Protein AF-A0A258W0K8-F1 (afdb_monomer_lite)

Sequence (133 aa):
MNSGAARTEKLIQDDPDLKSFVYQQIAEFQPYVTPTTVAAVIAKDPQKLAMELELKGQGRSTSQLALLHRVAIRLRDGDSSIQQEAHHENIYEAIRLAKEKLLNRLDEIQNEVISKKDRIDEINQALQNQFKH

Radius of gyration: 20.44 Å; chains: 1; bounding box: 46×38×62 Å

Foldseek 3Di:
DQFLQNVLVCCCVVPPVNVVLLVVLVVVCVVQDDPQKDKDKGWDGQLVCQVVCVVVVNHDDPVRSSLKTKIKIKIDHPPDIDIFIAIDSDSSVRSVVRSVVRVVVSVVVVVVVVVVVVVVVVVVVVVVVVVVD

pLDDT: mean 89.91, std 9.97, range [45.22, 98.44]

Structure (mmCIF, N/CA/C/O backbone):
data_AF-A0A258W0K8-F1
#
_entry.id   AF-A0A258W0K8-F1
#
loop_
_atom_site.group_PDB
_atom_site.id
_atom_site.type_symbol
_atom_site.label_atom_id
_atom_site.label_alt_id
_atom_site.label_comp_id
_atom_site.label_asym_id
_atom_site.label_entity_id
_atom_site.label_seq_id
_atom_site.pdbx_PDB_ins_code
_atom_site.Cartn_x
_atom_site.Cartn_y
_atom_site.Cartn_z
_atom_site.occupancy
_atom_site.B_iso_or_equiv
_atom_site.auth_seq_id
_atom_site.auth_comp_id
_atom_site.auth_asym_id
_atom_site.auth_atom_id
_atom_site.pdbx_PDB_model_num
ATOM 1 N N . MET A 1 1 ? 1.946 -10.708 -22.832 1.00 45.78 1 MET A N 1
ATOM 2 C CA . MET A 1 1 ? 2.560 -9.502 -22.233 1.00 45.78 1 MET A CA 1
ATOM 3 C C . MET A 1 1 ? 2.453 -9.647 -20.723 1.00 45.78 1 MET A C 1
ATOM 5 O O . MET A 1 1 ? 1.335 -9.777 -20.244 1.00 45.78 1 MET A O 1
ATOM 9 N N . ASN A 1 2 ? 3.566 -9.709 -19.986 1.00 57.59 2 ASN A N 1
ATOM 10 C CA . ASN A 1 2 ? 3.506 -9.691 -18.519 1.00 57.59 2 ASN A CA 1
ATOM 11 C C . ASN A 1 2 ? 3.091 -8.285 -18.081 1.00 57.59 2 ASN A C 1
ATOM 13 O O . ASN A 1 2 ? 3.776 -7.317 -18.409 1.00 57.59 2 ASN A O 1
ATOM 17 N N . SER A 1 3 ? 1.954 -8.169 -17.397 1.00 82.19 3 SER A N 1
ATOM 18 C CA . SER A 1 3 ? 1.482 -6.890 -16.864 1.00 82.19 3 SER A CA 1
ATOM 19 C C . SER A 1 3 ? 2.457 -6.363 -15.804 1.00 82.19 3 SER A C 1
ATOM 21 O O . SER A 1 3 ? 3.143 -7.139 -15.130 1.00 82.19 3 SER A O 1
ATOM 23 N N . GLY A 1 4 ? 2.517 -5.039 -15.616 1.00 85.19 4 GLY A N 1
ATOM 24 C CA . GLY A 1 4 ? 3.347 -4.446 -14.555 1.00 85.19 4 GLY A CA 1
ATOM 25 C C . GLY A 1 4 ? 2.957 -4.936 -13.151 1.00 85.19 4 GLY A C 1
ATOM 26 O O . GLY A 1 4 ? 3.806 -5.005 -12.258 1.00 85.19 4 GLY A O 1
ATOM 27 N N . ALA A 1 5 ? 1.699 -5.368 -12.987 1.00 90.19 5 ALA A N 1
ATOM 28 C CA . ALA A 1 5 ? 1.212 -6.052 -11.793 1.00 90.19 5 ALA A CA 1
ATOM 29 C C . ALA A 1 5 ? 1.937 -7.387 -11.565 1.00 90.19 5 ALA A C 1
ATOM 31 O O . ALA A 1 5 ? 2.534 -7.567 -10.510 1.00 90.19 5 ALA A O 1
ATOM 32 N N . ALA A 1 6 ? 1.974 -8.273 -12.568 1.00 91.81 6 ALA A N 1
ATOM 33 C CA . ALA A 1 6 ? 2.605 -9.589 -12.450 1.00 91.81 6 ALA A CA 1
ATOM 34 C C . ALA A 1 6 ? 4.111 -9.494 -12.147 1.00 91.81 6 ALA A C 1
ATOM 36 O O . ALA A 1 6 ? 4.636 -10.266 -11.350 1.00 91.81 6 ALA A O 1
ATOM 37 N N . ARG A 1 7 ? 4.814 -8.511 -12.733 1.00 92.69 7 ARG A N 1
ATOM 38 C CA . ARG A 1 7 ? 6.228 -8.244 -12.404 1.00 92.69 7 ARG A CA 1
ATOM 39 C C . ARG A 1 7 ? 6.405 -7.873 -10.929 1.00 92.69 7 ARG A C 1
ATOM 41 O O . ARG A 1 7 ? 7.310 -8.376 -10.275 1.00 92.69 7 ARG A O 1
ATOM 48 N N . THR A 1 8 ? 5.565 -6.969 -10.431 1.00 93.88 8 THR A N 1
ATOM 49 C CA . THR A 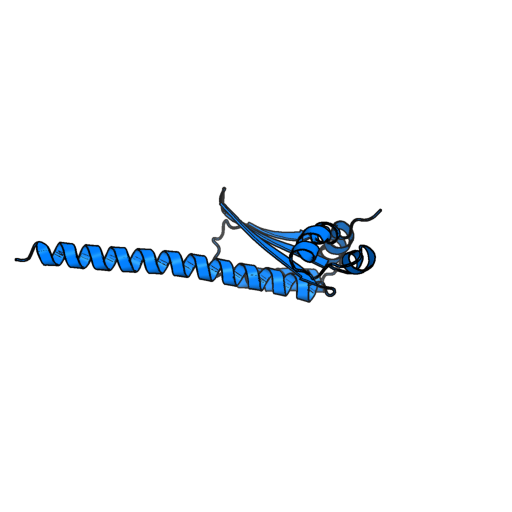1 8 ? 5.628 -6.474 -9.047 1.00 93.88 8 THR A CA 1
ATOM 50 C C . THR A 1 8 ? 5.251 -7.570 -8.052 1.00 93.88 8 THR A C 1
ATOM 52 O O . THR A 1 8 ? 5.924 -7.734 -7.043 1.00 93.88 8 THR A O 1
ATOM 55 N N . GLU A 1 9 ? 4.215 -8.352 -8.354 1.00 94.12 9 GLU A N 1
ATOM 56 C CA . GLU A 1 9 ? 3.796 -9.498 -7.545 1.00 94.12 9 GLU A CA 1
ATOM 57 C C . GLU A 1 9 ? 4.905 -10.540 -7.431 1.00 94.12 9 GLU A C 1
ATOM 59 O O . GLU A 1 9 ? 5.233 -10.963 -6.325 1.00 94.12 9 GLU A O 1
ATOM 64 N N . LYS A 1 10 ? 5.528 -10.892 -8.562 1.00 93.75 10 LYS A N 1
ATOM 65 C CA . LYS A 1 10 ? 6.633 -11.846 -8.588 1.00 93.75 10 LYS A CA 1
ATOM 66 C C . LYS A 1 10 ? 7.791 -11.403 -7.693 1.00 93.75 10 LYS A C 1
ATOM 68 O O . LYS A 1 10 ? 8.303 -12.212 -6.936 1.00 93.75 10 LYS A O 1
ATOM 73 N N . LEU A 1 11 ? 8.168 -10.121 -7.732 1.00 93.00 11 LEU A N 1
ATOM 74 C CA . LEU A 1 11 ? 9.205 -9.591 -6.840 1.00 93.00 11 LEU A CA 1
ATOM 75 C C . LEU A 1 11 ? 8.830 -9.781 -5.366 1.00 93.00 11 LEU A C 1
ATOM 77 O O . LEU A 1 11 ? 9.644 -10.274 -4.601 1.00 93.00 11 LEU A O 1
ATOM 81 N N . ILE A 1 12 ? 7.597 -9.449 -4.972 1.00 92.69 12 ILE A N 1
ATOM 82 C CA . ILE A 1 12 ? 7.137 -9.596 -3.578 1.00 92.69 12 ILE A CA 1
ATOM 83 C C . ILE A 1 12 ? 7.149 -11.064 -3.122 1.00 92.69 12 ILE A C 1
ATOM 85 O O . ILE A 1 12 ? 7.391 -11.342 -1.949 1.00 92.69 12 ILE A O 1
ATOM 89 N N . GLN A 1 13 ? 6.851 -12.001 -4.025 1.00 92.06 13 GLN A N 1
ATOM 90 C CA . GLN A 1 13 ? 6.787 -13.429 -3.707 1.00 92.06 13 GLN A CA 1
ATOM 91 C C . GLN A 1 13 ? 8.166 -14.095 -3.667 1.00 92.06 13 GLN A C 1
ATOM 93 O O . GLN A 1 13 ? 8.413 -14.903 -2.768 1.00 92.06 13 GLN A O 1
ATOM 98 N N . ASP A 1 14 ? 9.033 -13.755 -4.621 1.00 94.94 14 ASP A N 1
ATOM 99 C CA . ASP A 1 14 ? 10.289 -14.464 -4.870 1.00 94.94 14 ASP A CA 1
ATOM 100 C C . ASP A 1 14 ? 11.481 -13.869 -4.103 1.00 94.94 14 ASP A C 1
ATOM 102 O O . ASP A 1 14 ? 12.450 -14.587 -3.866 1.00 94.94 14 ASP A O 1
ATOM 106 N N . ASP A 1 15 ? 11.434 -12.587 -3.718 1.00 96.06 15 ASP A N 1
ATOM 107 C CA . ASP A 1 15 ? 12.502 -11.904 -2.976 1.00 96.06 15 ASP A CA 1
ATOM 108 C C . ASP A 1 15 ? 12.264 -12.002 -1.448 1.00 96.06 15 ASP A C 1
ATOM 110 O O . ASP A 1 15 ? 11.329 -11.379 -0.924 1.00 96.06 15 ASP A O 1
ATOM 114 N N . PRO A 1 16 ? 13.088 -12.766 -0.697 1.00 96.00 16 PRO A N 1
ATOM 115 C CA . PRO A 1 16 ? 12.932 -12.924 0.750 1.00 96.00 16 PRO A CA 1
ATOM 116 C C . PRO A 1 16 ? 13.115 -11.626 1.543 1.00 96.00 16 PRO A C 1
ATOM 118 O O . PRO A 1 16 ? 12.454 -11.450 2.574 1.00 96.00 16 PRO A O 1
ATOM 121 N N . ASP A 1 17 ? 13.977 -10.720 1.078 1.00 96.56 17 ASP A N 1
ATOM 122 C CA . ASP A 1 17 ? 14.252 -9.451 1.755 1.00 96.56 17 ASP A CA 1
ATOM 123 C C . ASP A 1 17 ? 13.051 -8.524 1.599 1.00 96.56 17 ASP A C 1
ATOM 125 O O . ASP A 1 17 ? 12.549 -7.965 2.579 1.00 96.56 17 ASP A O 1
ATOM 129 N N . LEU A 1 18 ? 12.501 -8.453 0.386 1.00 95.88 18 LEU A N 1
ATOM 130 C CA . LEU A 1 18 ? 11.287 -7.691 0.120 1.00 95.88 18 LEU A CA 1
ATOM 131 C C . LEU A 1 18 ? 10.081 -8.259 0.876 1.00 95.88 18 LEU A C 1
ATOM 133 O O . LEU A 1 18 ? 9.274 -7.506 1.424 1.00 95.88 18 LEU A O 1
ATOM 137 N N . LYS A 1 19 ? 9.957 -9.586 0.948 1.00 94.38 19 LYS A N 1
ATOM 138 C CA . LYS A 1 19 ? 8.894 -10.246 1.711 1.00 94.38 19 LYS A CA 1
ATOM 139 C C . LYS A 1 19 ? 9.005 -9.939 3.207 1.00 94.38 19 LYS A C 1
ATOM 141 O O . LYS A 1 19 ? 8.003 -9.616 3.845 1.00 94.38 19 LYS A O 1
ATOM 146 N N . SER A 1 20 ? 10.217 -9.985 3.760 1.00 96.56 20 SER A N 1
ATOM 147 C CA . SER A 1 20 ? 10.488 -9.612 5.155 1.00 96.56 20 SER A CA 1
ATOM 148 C C . SER A 1 20 ? 10.173 -8.140 5.411 1.00 96.56 20 SER A C 1
ATOM 150 O O . SER A 1 20 ? 9.515 -7.810 6.398 1.00 96.56 20 SER A O 1
ATOM 152 N N . PHE A 1 21 ? 10.558 -7.263 4.483 1.00 97.50 21 PHE A N 1
ATOM 153 C CA . PHE A 1 21 ? 10.220 -5.847 4.526 1.00 97.50 21 PHE A CA 1
ATOM 154 C C . PHE A 1 21 ? 8.703 -5.626 4.539 1.00 97.50 21 PHE A C 1
ATOM 156 O O . PHE A 1 21 ? 8.206 -4.877 5.375 1.00 97.50 21 PHE A O 1
ATOM 163 N N . VAL A 1 22 ? 7.940 -6.322 3.689 1.00 96.44 22 VAL A N 1
ATOM 164 C CA . VAL A 1 22 ? 6.469 -6.262 3.699 1.00 96.44 22 VAL A CA 1
ATOM 165 C C . VAL A 1 22 ? 5.901 -6.618 5.076 1.00 96.44 22 VAL A C 1
ATOM 167 O O . VAL A 1 22 ? 5.046 -5.888 5.576 1.00 96.44 22 VAL A O 1
ATOM 170 N N . TYR A 1 23 ? 6.384 -7.685 5.719 1.00 95.12 23 TYR A N 1
ATOM 171 C CA . TYR A 1 23 ? 5.930 -8.043 7.068 1.00 95.12 23 TYR A CA 1
ATOM 172 C C . TYR A 1 23 ? 6.246 -6.955 8.100 1.00 95.12 23 TYR A C 1
ATOM 174 O O . TYR A 1 23 ? 5.384 -6.635 8.918 1.00 95.12 23 TYR A O 1
ATOM 182 N N . GLN A 1 24 ? 7.435 -6.350 8.036 1.00 96.50 24 GLN A N 1
ATOM 183 C CA . GLN A 1 24 ? 7.800 -5.229 8.908 1.00 96.50 24 GLN A CA 1
ATOM 184 C C . GLN A 1 24 ? 6.871 -4.028 8.699 1.00 96.50 24 GLN A C 1
ATOM 186 O O . GLN A 1 24 ? 6.367 -3.475 9.670 1.00 96.50 24 GLN A O 1
ATOM 191 N N . GLN A 1 25 ? 6.581 -3.667 7.445 1.00 96.69 25 GLN A N 1
ATOM 192 C CA . GLN A 1 25 ? 5.677 -2.556 7.135 1.00 96.69 25 GLN A CA 1
ATOM 193 C C . GLN A 1 25 ? 4.239 -2.830 7.605 1.00 96.69 25 GLN A C 1
ATOM 195 O O . GLN A 1 25 ? 3.564 -1.916 8.069 1.00 96.69 25 GLN A O 1
ATOM 200 N N . ILE A 1 26 ? 3.761 -4.077 7.520 1.00 94.94 26 ILE A N 1
ATOM 201 C CA . ILE A 1 26 ? 2.423 -4.457 8.006 1.00 94.94 26 ILE A CA 1
ATOM 202 C C . ILE A 1 26 ? 2.340 -4.405 9.538 1.00 94.94 26 ILE A C 1
ATOM 204 O O . ILE A 1 26 ? 1.287 -4.070 10.081 1.00 94.94 26 ILE A O 1
ATOM 208 N N . ALA A 1 27 ? 3.427 -4.716 10.248 1.00 94.94 27 ALA A N 1
ATOM 209 C CA . ALA A 1 27 ? 3.453 -4.679 11.710 1.00 94.94 27 ALA A CA 1
ATOM 210 C C . ALA A 1 27 ? 3.201 -3.270 12.281 1.00 94.94 27 ALA A C 1
ATOM 212 O O . ALA A 1 27 ? 2.734 -3.136 13.408 1.00 94.94 27 ALA A O 1
ATOM 213 N N . GLU A 1 28 ? 3.428 -2.211 11.506 1.00 96.06 28 GLU A N 1
ATOM 214 C CA . GLU A 1 28 ? 3.122 -0.842 11.935 1.00 96.06 28 GLU A CA 1
ATOM 215 C C . GLU A 1 28 ? 1.610 -0.565 12.036 1.00 96.06 28 GLU A C 1
ATOM 217 O O . GLU A 1 28 ? 1.207 0.371 12.719 1.00 96.06 28 GLU A O 1
ATOM 222 N N . PHE A 1 29 ? 0.749 -1.397 11.433 1.00 96.12 29 PHE A N 1
ATOM 223 C CA . PHE A 1 29 ? -0.706 -1.264 11.572 1.00 96.12 29 PHE A CA 1
ATOM 224 C C . PHE A 1 29 ? -1.256 -1.830 12.884 1.00 96.12 29 PHE A C 1
ATOM 226 O O . PHE A 1 29 ? -2.435 -1.624 13.158 1.00 96.12 29 PHE A O 1
ATOM 233 N N . GLN A 1 30 ? -0.446 -2.525 13.695 1.00 93.25 30 GLN A N 1
ATOM 234 C CA . GLN A 1 30 ? -0.901 -3.193 14.926 1.00 93.25 30 GLN A CA 1
ATOM 235 C C . GLN A 1 30 ? -1.763 -2.316 15.859 1.00 93.25 30 GLN A C 1
ATOM 237 O O . GLN A 1 30 ? -2.755 -2.833 16.366 1.00 93.25 30 GLN A O 1
ATOM 242 N N . PRO A 1 31 ? -1.496 -1.006 16.046 1.00 93.00 31 PRO A N 1
ATOM 243 C CA . PRO A 1 31 ? -2.349 -0.147 16.876 1.00 93.00 31 PRO A CA 1
ATOM 244 C C . PRO A 1 31 ? -3.781 0.062 16.352 1.00 93.00 31 PRO A C 1
ATOM 246 O O . PRO A 1 31 ? -4.649 0.475 17.116 1.00 93.00 31 PRO A O 1
ATOM 249 N N . TYR A 1 32 ? -4.036 -0.210 15.069 1.00 92.50 32 TYR A N 1
ATOM 250 C CA . TYR A 1 32 ? -5.295 0.096 14.377 1.00 92.50 32 TYR A CA 1
ATOM 251 C C . TYR A 1 32 ? -6.085 -1.148 13.968 1.00 92.50 32 TYR A C 1
ATOM 253 O O . TYR A 1 32 ? -7.155 -1.027 13.371 1.00 92.50 32 TYR A O 1
ATOM 261 N N . VAL A 1 33 ? -5.549 -2.343 14.220 1.00 92.62 33 VAL A N 1
ATOM 262 C CA . VAL A 1 33 ? -6.116 -3.599 13.728 1.00 92.62 33 VAL A CA 1
ATOM 263 C C . VAL A 1 33 ? -6.487 -4.530 14.869 1.00 92.62 33 VAL A C 1
ATOM 265 O O . VAL A 1 33 ? -5.935 -4.486 15.965 1.00 92.62 33 VAL A O 1
ATOM 268 N N . THR A 1 34 ? -7.441 -5.405 14.590 1.00 91.00 34 THR A N 1
ATOM 269 C CA . THR A 1 34 ? -7.855 -6.486 15.482 1.00 91.00 34 THR A CA 1
ATOM 270 C C . THR A 1 34 ? -7.124 -7.780 15.106 1.00 91.00 34 THR A C 1
ATOM 272 O O . THR A 1 34 ? -6.633 -7.908 13.980 1.00 91.00 34 THR A O 1
ATOM 275 N N . PRO A 1 35 ? -7.102 -8.802 15.982 1.00 91.12 35 PRO A N 1
ATOM 276 C CA . PRO A 1 35 ? -6.567 -10.121 15.629 1.00 91.12 35 PRO A CA 1
ATOM 277 C C . PRO A 1 35 ? -7.265 -10.791 14.432 1.00 91.12 35 PRO A C 1
ATOM 279 O O . PRO A 1 35 ? -6.703 -11.703 13.831 1.00 91.12 35 PRO A O 1
ATOM 282 N N . THR A 1 36 ? -8.485 -10.364 14.086 1.00 93.56 36 THR A N 1
ATOM 283 C CA . THR A 1 36 ? -9.247 -10.858 12.928 1.00 93.56 36 THR A CA 1
ATOM 284 C C . THR A 1 36 ? -8.952 -10.091 11.642 1.00 93.56 36 THR A C 1
ATOM 286 O O . THR A 1 36 ? -9.378 -10.515 10.566 1.00 93.56 36 THR A O 1
ATOM 289 N N . THR A 1 37 ? -8.205 -8.987 11.720 1.00 95.81 37 THR A N 1
ATOM 290 C CA . THR A 1 37 ? -7.883 -8.177 10.550 1.00 95.81 37 THR A CA 1
ATOM 291 C C . THR A 1 37 ? -6.897 -8.899 9.635 1.00 95.81 37 THR A C 1
ATOM 293 O O . THR A 1 37 ? -5.789 -9.264 10.026 1.00 95.81 37 THR A O 1
ATOM 296 N N . VAL A 1 38 ? -7.272 -9.039 8.365 1.00 95.44 38 VAL A N 1
ATOM 297 C CA . VAL A 1 38 ? -6.414 -9.567 7.304 1.00 95.44 38 VAL A CA 1
ATOM 298 C C . VAL A 1 38 ? -5.765 -8.410 6.553 1.00 95.44 38 VAL A C 1
ATOM 300 O O . VAL A 1 38 ? -6.450 -7.600 5.922 1.00 95.44 38 VAL A O 1
ATOM 303 N N . ALA A 1 39 ? -4.433 -8.364 6.581 1.00 95.38 39 ALA A N 1
ATOM 304 C CA . ALA A 1 39 ? -3.632 -7.445 5.782 1.00 95.38 39 ALA A CA 1
ATOM 305 C C . ALA A 1 39 ? -3.188 -8.106 4.468 1.00 95.38 39 ALA A C 1
ATOM 307 O O . ALA A 1 39 ? -2.678 -9.225 4.464 1.00 95.38 39 ALA A O 1
ATOM 308 N N . ALA A 1 40 ? -3.354 -7.402 3.349 1.00 95.12 40 ALA A N 1
ATOM 309 C CA . ALA A 1 40 ? -2.934 -7.859 2.029 1.00 95.12 40 ALA A CA 1
ATOM 310 C C . ALA A 1 40 ? -2.152 -6.769 1.290 1.00 95.12 40 ALA A C 1
ATOM 312 O O . ALA A 1 40 ? -2.588 -5.618 1.226 1.00 95.12 40 ALA A O 1
ATOM 313 N N . VAL A 1 41 ? -1.033 -7.158 0.674 1.00 96.31 41 VAL A N 1
ATOM 314 C CA . VAL A 1 41 ? -0.284 -6.325 -0.276 1.00 96.31 41 VAL A CA 1
ATOM 315 C C . VAL A 1 41 ? -0.611 -6.790 -1.684 1.00 96.31 41 VAL A C 1
ATOM 317 O O . VAL A 1 41 ? -0.462 -7.962 -2.015 1.00 96.31 41 VAL A O 1
ATOM 320 N N . ILE A 1 42 ?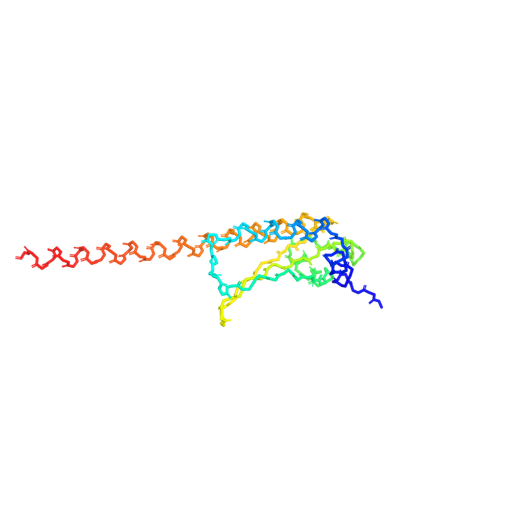 -1.095 -5.868 -2.508 1.00 96.38 42 ILE A N 1
ATOM 321 C CA . ILE A 1 42 ? -1.649 -6.156 -3.826 1.00 96.38 42 ILE A CA 1
ATOM 322 C C . ILE A 1 42 ? -0.849 -5.374 -4.860 1.00 96.38 42 ILE A C 1
ATOM 324 O O . ILE A 1 42 ? -0.865 -4.140 -4.873 1.00 96.38 42 ILE A O 1
ATOM 328 N N . ALA A 1 43 ? -0.190 -6.091 -5.765 1.00 96.06 43 ALA A N 1
ATOM 329 C CA . ALA A 1 43 ? 0.397 -5.493 -6.951 1.00 96.06 43 ALA A CA 1
ATOM 330 C C . ALA A 1 43 ? -0.707 -5.053 -7.924 1.00 96.06 43 ALA A C 1
ATOM 332 O O . ALA A 1 43 ? -1.633 -5.805 -8.233 1.00 96.06 43 ALA A O 1
ATOM 333 N N . LYS A 1 44 ? -0.611 -3.826 -8.431 1.00 94.88 44 LYS A N 1
ATOM 334 C CA . LYS A 1 44 ? -1.539 -3.271 -9.419 1.00 94.88 44 LYS A CA 1
ATOM 335 C C . LYS A 1 44 ? -0.802 -2.886 -10.690 1.00 94.88 44 LYS A C 1
ATOM 337 O O . LYS A 1 44 ? 0.404 -2.659 -10.697 1.00 94.88 44 LYS A O 1
ATOM 342 N N . ASP A 1 45 ? -1.553 -2.793 -11.780 1.00 93.19 45 ASP A N 1
ATOM 343 C CA . ASP A 1 45 ? -0.995 -2.372 -13.058 1.00 93.19 45 ASP A CA 1
ATOM 344 C C . ASP A 1 45 ? -0.753 -0.848 -13.050 1.00 93.19 45 ASP A C 1
ATOM 346 O O . ASP A 1 45 ? -1.717 -0.084 -12.871 1.00 93.19 45 ASP A O 1
ATOM 350 N N . PRO A 1 46 ? 0.499 -0.380 -13.216 1.00 91.94 46 PRO A N 1
ATOM 351 C CA . PRO A 1 46 ? 0.804 1.043 -13.276 1.00 91.94 46 PRO A CA 1
ATOM 352 C C . PRO A 1 46 ? 0.268 1.709 -14.548 1.00 91.94 46 PRO A C 1
ATOM 354 O O . PRO A 1 46 ? 0.015 2.907 -14.525 1.00 91.94 46 PRO A O 1
ATOM 357 N N . GLN A 1 47 ? 0.006 0.971 -15.634 1.00 89.94 47 GLN A N 1
ATOM 358 C CA . GLN A 1 47 ? -0.576 1.562 -16.849 1.00 89.94 47 GLN A CA 1
ATOM 359 C C . GLN A 1 47 ? -1.971 2.141 -16.591 1.00 89.94 47 GLN A C 1
ATOM 361 O O . GLN A 1 47 ? -2.372 3.122 -17.211 1.00 89.94 47 GLN A O 1
ATOM 366 N N . LYS A 1 48 ? -2.683 1.604 -15.594 1.00 88.88 48 LYS A N 1
ATOM 367 C CA . LYS A 1 48 ? -3.979 2.127 -15.143 1.00 88.88 48 LYS A CA 1
ATOM 368 C C . LYS A 1 48 ? -3.879 3.470 -14.396 1.00 88.88 48 LYS A C 1
ATOM 370 O O . LYS A 1 48 ? -4.912 3.972 -13.972 1.00 88.88 48 LYS A O 1
ATOM 375 N N . LEU A 1 49 ? -2.679 4.030 -14.201 1.00 86.81 49 LEU A N 1
ATOM 376 C CA . LEU A 1 49 ? -2.475 5.381 -13.656 1.00 86.81 49 LEU A CA 1
ATOM 377 C C . LEU A 1 49 ? -2.536 6.473 -14.727 1.00 86.81 49 LEU A C 1
ATOM 379 O O . LEU A 1 49 ? -2.629 7.637 -14.357 1.00 86.81 49 LEU A O 1
ATOM 383 N N . ALA A 1 50 ? -2.479 6.123 -16.020 1.00 87.62 50 ALA A N 1
ATOM 384 C CA . ALA A 1 50 ? -2.375 7.095 -17.113 1.00 87.62 50 ALA A CA 1
ATOM 385 C C . ALA A 1 50 ? -3.420 8.215 -16.992 1.00 87.62 50 ALA A C 1
ATOM 387 O O . ALA A 1 50 ? -3.059 9.379 -16.842 1.00 87.62 50 ALA A O 1
ATOM 388 N N . MET A 1 51 ? -4.697 7.836 -16.908 1.00 86.00 51 MET A N 1
ATOM 389 C CA . MET A 1 51 ? -5.810 8.779 -16.778 1.00 86.00 51 MET A CA 1
ATOM 390 C C . MET A 1 51 ? -5.728 9.623 -15.495 1.00 86.00 51 MET A C 1
ATOM 392 O O . MET A 1 51 ? -6.001 10.818 -15.522 1.00 86.00 51 MET A O 1
ATOM 396 N N . GLU A 1 52 ? -5.340 9.034 -14.359 1.00 84.81 52 GLU A N 1
ATOM 397 C CA . GLU A 1 52 ? -5.244 9.769 -13.088 1.00 84.81 52 GLU A CA 1
ATOM 398 C C . GLU A 1 52 ? -4.127 10.822 -13.121 1.00 84.81 52 GLU A C 1
ATOM 400 O O . GLU A 1 52 ? -4.303 11.939 -12.635 1.00 84.81 52 GLU A O 1
ATOM 405 N N . LEU A 1 53 ? -2.977 10.474 -13.699 1.00 87.00 53 LEU A N 1
ATOM 406 C CA . LEU A 1 53 ? -1.843 11.384 -13.817 1.00 87.00 53 LEU A CA 1
ATOM 407 C C . LEU A 1 53 ? -2.099 12.485 -14.845 1.00 87.00 53 LEU A C 1
ATOM 409 O O . LEU A 1 53 ? -1.718 13.629 -14.608 1.00 87.00 53 LEU A O 1
ATOM 413 N N . GLU A 1 54 ? -2.783 12.170 -15.945 1.00 87.69 54 GLU A N 1
ATOM 414 C CA . GLU A 1 54 ? -3.228 13.165 -16.925 1.00 87.69 54 GLU A CA 1
ATOM 415 C C . GLU A 1 54 ? -4.130 14.224 -16.280 1.00 87.69 54 GLU A C 1
ATOM 417 O O . GLU A 1 54 ? -3.862 15.417 -16.423 1.00 87.69 54 GLU A O 1
ATOM 422 N N . LEU A 1 55 ? -5.121 13.812 -15.479 1.00 88.50 55 LEU A N 1
ATOM 423 C CA . LEU A 1 55 ? -6.004 14.736 -14.750 1.00 88.50 55 LEU A CA 1
ATOM 424 C C . LEU A 1 55 ? -5.256 15.630 -13.747 1.00 88.50 55 LEU A C 1
ATOM 426 O O . LEU A 1 55 ? -5.713 16.728 -13.437 1.00 88.50 55 LEU A O 1
ATOM 430 N N . LYS A 1 56 ? -4.101 15.179 -13.245 1.00 87.12 56 LYS A N 1
ATOM 431 C CA . LYS A 1 56 ? -3.231 15.930 -12.324 1.00 87.12 56 LYS A CA 1
ATOM 432 C C . LYS A 1 56 ? -2.183 16.790 -13.042 1.00 87.12 56 LYS A C 1
ATOM 434 O O . LYS A 1 56 ? -1.327 17.369 -12.380 1.00 87.12 56 LYS A O 1
ATOM 439 N N . GLY A 1 57 ? -2.207 16.856 -14.377 1.00 85.75 57 GLY A N 1
ATOM 440 C CA . GLY A 1 57 ? -1.202 17.570 -15.175 1.00 85.75 57 GLY A CA 1
ATOM 441 C C . GLY A 1 57 ? 0.182 16.907 -15.166 1.00 85.75 57 GLY A C 1
ATOM 442 O O . GLY A 1 57 ? 1.171 17.530 -15.535 1.00 85.75 57 GLY A O 1
ATOM 443 N N . GLN A 1 58 ? 0.262 15.645 -14.741 1.00 86.88 58 GLN A N 1
ATOM 444 C CA . GLN A 1 58 ? 1.487 14.853 -14.598 1.00 86.88 58 GLN A CA 1
ATOM 445 C C . GLN A 1 58 ? 1.517 13.682 -15.586 1.00 86.88 58 GLN A C 1
ATOM 447 O O . GLN A 1 58 ? 2.043 12.615 -15.265 1.00 86.88 58 GLN A O 1
ATOM 452 N N . GLY A 1 59 ? 0.918 13.860 -16.767 1.00 83.12 59 GLY A N 1
ATOM 453 C CA . GLY A 1 59 ? 0.828 12.825 -17.793 1.00 83.12 59 GLY A CA 1
ATOM 454 C C . GLY A 1 59 ? 2.182 12.154 -18.037 1.00 83.12 59 GLY A C 1
ATOM 455 O O . GLY A 1 59 ? 3.207 12.818 -18.189 1.00 83.12 59 GLY A O 1
ATOM 456 N N . ARG A 1 60 ? 2.185 10.821 -18.045 1.00 85.38 60 ARG A N 1
ATOM 457 C CA . ARG A 1 60 ? 3.371 9.999 -18.302 1.00 85.38 60 ARG A CA 1
ATOM 458 C C . ARG A 1 60 ? 3.120 9.121 -19.513 1.00 85.38 60 ARG A C 1
ATOM 460 O O . ARG A 1 60 ? 2.011 8.628 -19.703 1.00 85.38 60 ARG A O 1
ATOM 467 N N . SER A 1 61 ? 4.161 8.876 -20.301 1.00 86.69 61 SER A N 1
ATOM 468 C CA . SER A 1 61 ? 4.073 7.908 -21.392 1.00 86.69 61 SER A CA 1
ATOM 469 C C . SER A 1 61 ? 3.837 6.494 -20.849 1.00 86.69 61 SER A C 1
ATOM 471 O O . SER A 1 61 ? 4.191 6.159 -19.714 1.00 86.69 61 SER A O 1
ATOM 473 N N . THR A 1 62 ? 3.307 5.609 -21.691 1.00 84.50 62 THR A N 1
ATOM 474 C CA . THR A 1 62 ? 3.164 4.180 -21.369 1.00 84.50 62 THR A CA 1
ATOM 475 C C . THR A 1 62 ? 4.495 3.529 -20.986 1.00 84.50 62 THR A C 1
ATOM 477 O O . THR A 1 62 ? 4.521 2.679 -20.095 1.00 84.50 62 THR A O 1
ATOM 480 N N . SER A 1 63 ? 5.605 3.949 -21.605 1.00 85.62 63 SER A N 1
ATOM 481 C CA . SER A 1 63 ? 6.953 3.474 -21.275 1.00 85.62 63 SER A CA 1
ATOM 482 C C . SER A 1 63 ? 7.410 3.927 -19.888 1.00 85.62 63 SER A C 1
ATOM 484 O O . SER A 1 63 ? 7.940 3.113 -19.139 1.00 85.62 63 SER A O 1
ATOM 486 N N . GLN A 1 64 ? 7.144 5.177 -19.504 1.00 87.25 64 GLN A N 1
ATOM 487 C CA . GLN A 1 64 ? 7.438 5.685 -18.160 1.00 87.25 64 GLN A CA 1
ATOM 488 C C . GLN A 1 64 ? 6.577 4.996 -17.095 1.00 87.25 64 GLN A C 1
ATOM 490 O O . GLN A 1 64 ? 7.073 4.647 -16.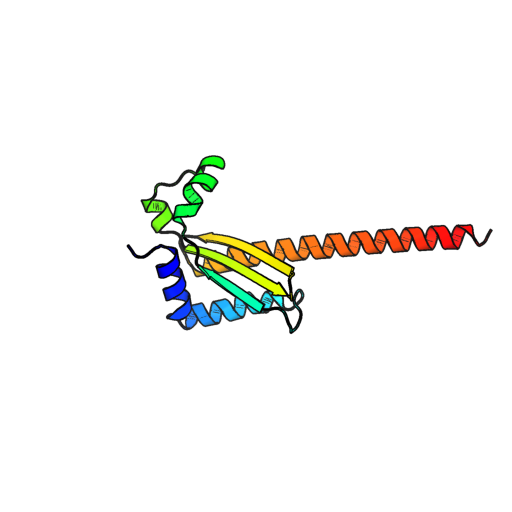027 1.00 87.25 64 GLN A O 1
ATOM 495 N N . LEU A 1 65 ? 5.297 4.747 -17.386 1.00 88.06 65 LEU A N 1
ATOM 496 C CA . LEU A 1 65 ? 4.401 4.012 -16.488 1.00 88.06 65 LEU A CA 1
ATOM 497 C C . LEU A 1 65 ? 4.832 2.558 -16.304 1.00 88.06 65 LEU A C 1
ATOM 499 O O . LEU A 1 65 ? 4.732 2.022 -15.204 1.00 88.06 65 LEU A O 1
ATOM 503 N N . ALA A 1 66 ? 5.342 1.916 -17.356 1.00 87.38 66 ALA A N 1
ATOM 504 C CA . ALA A 1 66 ? 5.799 0.534 -17.286 1.00 87.38 66 ALA A CA 1
ATOM 505 C C . 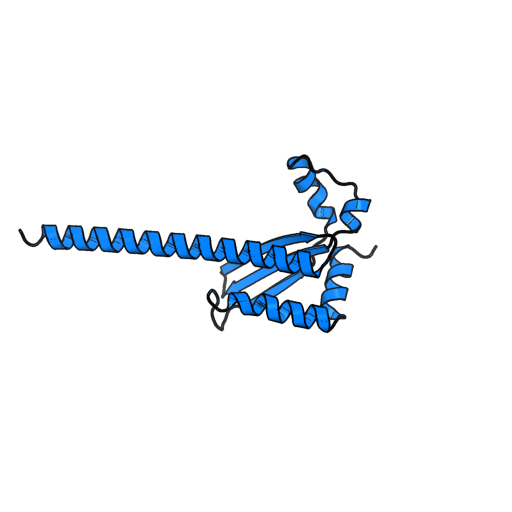ALA A 1 66 ? 6.968 0.335 -16.307 1.00 87.38 66 ALA A C 1
ATOM 507 O O . ALA A 1 66 ? 7.142 -0.783 -15.821 1.00 87.38 66 ALA A O 1
ATOM 508 N N . LEU A 1 67 ? 7.733 1.385 -15.989 1.00 89.56 67 LEU A N 1
ATOM 509 C CA . LEU A 1 67 ? 8.835 1.348 -15.019 1.00 89.56 67 LEU A CA 1
ATOM 510 C C . LEU A 1 67 ? 8.364 1.432 -13.563 1.00 89.56 67 LEU A C 1
ATOM 512 O O . LEU A 1 67 ? 9.112 1.082 -12.658 1.00 89.56 67 LEU A O 1
ATOM 516 N N . LEU A 1 68 ? 7.123 1.854 -13.320 1.00 94.00 68 LEU A N 1
ATOM 517 C CA . LEU A 1 68 ? 6.610 2.015 -11.966 1.00 94.00 68 LEU A CA 1
ATOM 518 C C . LEU A 1 68 ? 6.169 0.679 -11.363 1.00 94.00 68 LEU A C 1
ATOM 520 O O . LEU A 1 68 ? 5.629 -0.201 -12.036 1.00 94.00 68 LEU A O 1
ATOM 524 N N . HIS A 1 69 ? 6.325 0.569 -10.054 1.00 96.12 69 HIS A N 1
ATOM 525 C CA . HIS A 1 69 ? 5.591 -0.357 -9.209 1.00 96.12 69 HIS A CA 1
ATOM 526 C C . HIS A 1 69 ? 4.375 0.368 -8.655 1.00 96.12 69 HIS A C 1
ATOM 528 O O . HIS A 1 69 ? 4.518 1.453 -8.100 1.00 96.12 69 HIS A O 1
ATOM 534 N N . ARG A 1 70 ? 3.183 -0.220 -8.786 1.00 96.12 70 ARG A N 1
ATOM 535 C CA . ARG A 1 70 ? 1.969 0.262 -8.117 1.00 96.12 70 ARG A CA 1
ATOM 536 C C . ARG A 1 70 ? 1.530 -0.786 -7.112 1.00 96.12 70 ARG A C 1
ATOM 538 O O . ARG A 1 70 ? 1.277 -1.932 -7.481 1.00 96.12 70 ARG A O 1
ATOM 545 N N . VAL A 1 71 ? 1.435 -0.380 -5.857 1.00 97.50 71 VAL A N 1
ATOM 546 C CA . VAL A 1 71 ? 1.127 -1.263 -4.736 1.00 97.50 71 VAL A CA 1
ATOM 547 C C . VAL A 1 71 ? -0.054 -0.691 -3.973 1.00 97.50 71 VAL A C 1
ATOM 549 O O . VAL A 1 71 ? -0.118 0.512 -3.722 1.00 97.50 71 VAL A O 1
ATOM 552 N N . ALA A 1 72 ? -0.992 -1.559 -3.613 1.00 97.88 72 ALA A N 1
ATOM 553 C CA . ALA A 1 72 ? -2.039 -1.252 -2.657 1.00 97.88 72 ALA A CA 1
ATOM 554 C C . ALA A 1 72 ? -1.870 -2.109 -1.405 1.00 97.88 72 ALA A C 1
ATOM 556 O O . ALA A 1 72 ? -1.644 -3.313 -1.513 1.00 97.88 72 ALA A O 1
ATOM 557 N N . ILE A 1 73 ? -2.030 -1.499 -0.236 1.00 98.12 73 ILE A N 1
ATOM 558 C CA . ILE A 1 73 ? -2.163 -2.218 1.030 1.00 98.12 73 ILE A CA 1
ATOM 559 C C . ILE A 1 73 ? -3.631 -2.156 1.429 1.00 98.12 73 ILE A C 1
ATOM 561 O O . ILE A 1 73 ? -4.234 -1.081 1.424 1.00 98.12 73 ILE A O 1
ATOM 565 N N . ARG A 1 74 ? -4.212 -3.315 1.732 1.00 97.81 74 ARG A N 1
ATOM 566 C CA . ARG A 1 74 ? -5.598 -3.459 2.176 1.00 97.81 74 ARG A CA 1
ATOM 567 C C . ARG A 1 74 ? -5.630 -4.094 3.556 1.00 97.81 74 ARG A C 1
ATOM 569 O O . ARG A 1 74 ? -5.024 -5.141 3.751 1.00 97.81 74 ARG A O 1
ATOM 576 N N . LEU A 1 75 ? -6.406 -3.500 4.454 1.00 97.69 75 LEU A N 1
ATOM 577 C CA . LEU A 1 75 ? -6.806 -4.090 5.726 1.00 97.69 75 LEU A CA 1
ATOM 578 C C . LEU A 1 75 ? -8.291 -4.442 5.630 1.00 97.69 75 LEU A C 1
ATOM 580 O O . LEU A 1 75 ? -9.098 -3.620 5.185 1.00 97.69 75 LEU A O 1
ATOM 584 N N . ARG A 1 76 ? -8.650 -5.672 5.989 1.00 97.06 76 ARG A N 1
ATOM 585 C CA . ARG A 1 76 ? -10.036 -6.148 6.011 1.00 97.06 76 ARG A 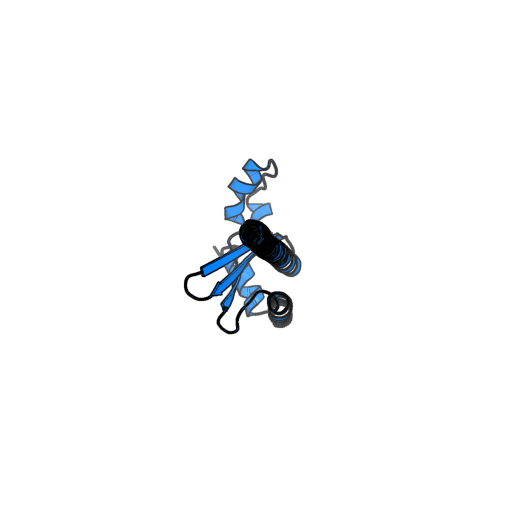CA 1
ATOM 586 C C . ARG A 1 76 ? -10.348 -6.756 7.367 1.00 97.06 76 ARG A C 1
ATOM 588 O O . ARG A 1 76 ? -9.630 -7.654 7.785 1.00 97.06 76 ARG A O 1
ATOM 595 N N . ASP A 1 77 ? -11.443 -6.327 7.976 1.00 94.56 77 ASP A N 1
ATOM 596 C CA . ASP A 1 77 ? -11.993 -6.922 9.192 1.00 94.56 77 ASP A CA 1
ATOM 597 C C . ASP A 1 77 ? -13.494 -7.179 8.985 1.00 94.56 77 ASP A C 1
ATOM 599 O O . ASP A 1 77 ? -14.277 -6.246 8.779 1.00 94.56 77 ASP A O 1
ATOM 603 N N . GLY A 1 78 ? -13.880 -8.457 8.927 1.00 92.50 78 GLY A N 1
ATOM 604 C CA . GLY A 1 78 ? -15.212 -8.875 8.478 1.00 92.50 78 GLY A CA 1
ATOM 605 C C . GLY A 1 78 ? -15.561 -8.325 7.086 1.00 92.50 78 GLY A C 1
ATOM 606 O O . GLY A 1 78 ? -14.811 -8.511 6.122 1.00 92.50 78 GLY A O 1
ATOM 607 N N . ASP A 1 79 ? -16.692 -7.622 7.000 1.00 91.88 79 ASP A N 1
ATOM 608 C CA . ASP A 1 79 ? -17.180 -6.977 5.771 1.00 91.88 79 ASP A CA 1
ATOM 609 C C . ASP A 1 79 ? -16.570 -5.586 5.530 1.00 91.88 79 ASP A C 1
ATOM 611 O O . ASP A 1 79 ? -16.679 -5.027 4.435 1.00 91.88 79 ASP A O 1
ATOM 615 N N . SER A 1 80 ? -15.897 -5.023 6.536 1.00 91.06 80 SER A N 1
ATOM 616 C CA . SER A 1 80 ? -15.250 -3.720 6.423 1.00 91.06 80 SER A CA 1
ATOM 617 C C . SER A 1 80 ? -13.872 -3.864 5.793 1.00 91.06 80 SER A C 1
ATOM 619 O O . SER A 1 80 ? -13.089 -4.752 6.133 1.00 91.06 80 SER A O 1
ATOM 621 N N . SER A 1 81 ? -13.535 -2.965 4.869 1.00 95.38 81 SER A N 1
ATOM 622 C CA . SER A 1 81 ? -12.174 -2.891 4.348 1.00 95.38 81 SER A CA 1
ATOM 623 C C . SER A 1 81 ? -11.760 -1.468 4.042 1.00 95.38 81 SER A C 1
ATOM 625 O O . SER A 1 81 ? -12.557 -0.656 3.575 1.00 95.38 81 SER A O 1
ATOM 627 N N . ILE A 1 82 ? -10.482 -1.204 4.263 1.00 96.38 82 ILE A N 1
ATOM 628 C CA . ILE A 1 82 ? -9.829 0.037 3.896 1.00 96.38 82 ILE A CA 1
ATOM 629 C C . ILE A 1 82 ? -8.576 -0.297 3.102 1.00 96.38 82 ILE A C 1
ATOM 631 O O . ILE A 1 82 ? -7.908 -1.304 3.341 1.00 96.38 82 ILE A O 1
ATOM 635 N N . GLN A 1 83 ? -8.274 0.517 2.102 1.00 97.25 83 GLN A N 1
ATOM 636 C CA . GLN A 1 83 ? -7.072 0.342 1.309 1.00 97.25 83 GLN A CA 1
ATOM 637 C C . GLN A 1 83 ? -6.534 1.690 0.872 1.00 97.25 83 GLN A C 1
ATOM 639 O O . GLN A 1 83 ? -7.304 2.610 0.595 1.00 97.25 83 GLN A O 1
ATOM 644 N N . GLN A 1 84 ? -5.219 1.764 0.744 1.00 97.94 84 GLN A N 1
ATOM 645 C CA . GLN A 1 84 ? -4.548 2.869 0.080 1.00 97.94 84 GLN A CA 1
ATOM 646 C C . GLN A 1 84 ? -3.518 2.332 -0.893 1.00 97.94 84 GLN A C 1
ATOM 648 O O . GLN A 1 84 ? -3.059 1.193 -0.788 1.00 97.94 84 GLN A O 1
ATOM 653 N N . GLU A 1 85 ? -3.189 3.158 -1.877 1.00 96.69 85 GLU A N 1
ATOM 654 C CA . GLU A 1 85 ? -2.239 2.803 -2.914 1.00 96.69 85 GLU A CA 1
ATOM 655 C C . GLU A 1 85 ? -1.227 3.908 -3.190 1.00 96.69 85 GLU A C 1
ATOM 657 O O . GLU A 1 85 ? -1.480 5.113 -3.052 1.00 96.69 85 GLU A O 1
ATOM 662 N N . ALA A 1 86 ? -0.054 3.472 -3.622 1.00 97.00 86 ALA A N 1
ATOM 663 C CA . ALA A 1 86 ? 1.010 4.338 -4.076 1.00 97.00 86 ALA A CA 1
ATOM 664 C C . ALA A 1 86 ? 1.740 3.706 -5.256 1.00 97.00 86 ALA A C 1
ATOM 666 O O . ALA A 1 86 ? 1.553 2.532 -5.593 1.00 97.00 86 ALA A O 1
ATOM 667 N N . HIS A 1 87 ? 2.551 4.528 -5.909 1.00 95.75 87 HIS A N 1
ATOM 668 C CA . HIS A 1 87 ? 3.397 4.091 -6.997 1.00 95.75 87 HIS A CA 1
ATOM 669 C C . HIS A 1 87 ? 4.766 4.750 -6.915 1.00 95.75 87 HIS A C 1
ATOM 671 O O . HIS A 1 87 ? 4.874 5.912 -6.529 1.00 95.75 87 HIS A O 1
ATOM 677 N N . HIS A 1 88 ? 5.801 4.000 -7.277 1.00 96.19 88 HIS A N 1
ATOM 678 C CA . HIS A 1 88 ? 7.177 4.480 -7.311 1.00 96.19 88 HIS A CA 1
ATOM 679 C C . HIS A 1 88 ? 8.031 3.586 -8.223 1.00 96.19 88 HIS A C 1
ATOM 681 O O . HIS A 1 88 ? 7.663 2.445 -8.490 1.00 96.19 88 HIS A O 1
ATOM 687 N N . GLU A 1 89 ? 9.171 4.081 -8.704 1.00 94.50 89 GLU A N 1
ATOM 688 C CA . GLU A 1 89 ? 10.130 3.289 -9.504 1.00 94.50 89 GLU A CA 1
ATOM 689 C C . GLU A 1 89 ? 10.841 2.214 -8.668 1.00 94.50 89 GLU A C 1
ATOM 691 O O . GLU A 1 89 ? 11.247 1.178 -9.179 1.00 94.50 89 GLU A O 1
ATOM 696 N N . ASN A 1 90 ? 10.940 2.444 -7.359 1.00 96.31 90 ASN A N 1
ATOM 697 C CA . ASN A 1 90 ? 11.454 1.498 -6.372 1.00 96.31 90 ASN A CA 1
ATOM 698 C C . ASN A 1 90 ? 10.286 0.857 -5.605 1.00 96.31 90 ASN A C 1
ATOM 700 O O . ASN A 1 90 ? 9.454 1.563 -5.035 1.00 96.31 90 ASN A O 1
ATOM 704 N N . ILE A 1 91 ? 10.237 -0.475 -5.577 1.00 96.75 91 ILE A N 1
ATOM 705 C CA . ILE A 1 91 ? 9.171 -1.246 -4.929 1.00 96.75 91 ILE A CA 1
ATOM 706 C C . ILE A 1 91 ? 9.102 -1.047 -3.407 1.00 96.75 91 ILE A C 1
ATOM 708 O O . ILE A 1 91 ? 7.999 -0.961 -2.869 1.00 96.75 91 ILE A O 1
ATOM 712 N N . TYR A 1 92 ? 10.244 -0.895 -2.727 1.00 97.75 92 TYR A N 1
ATOM 713 C CA . TYR A 1 92 ? 10.307 -0.625 -1.287 1.00 97.75 92 TYR A CA 1
ATOM 714 C C . TYR A 1 92 ? 9.641 0.714 -0.963 1.00 97.75 92 TYR A C 1
ATOM 716 O O . TYR A 1 92 ? 8.781 0.796 -0.086 1.00 97.75 92 TYR A O 1
ATOM 724 N N . GLU A 1 93 ? 9.954 1.744 -1.752 1.00 98.12 93 GLU A N 1
ATOM 725 C CA . GLU A 1 93 ? 9.331 3.064 -1.631 1.00 98.12 93 GLU A CA 1
ATOM 726 C C . GLU A 1 93 ? 7.837 3.029 -1.971 1.00 98.12 93 GLU A C 1
ATOM 728 O O . GLU A 1 93 ? 7.034 3.641 -1.272 1.00 98.12 93 GLU A O 1
ATOM 733 N N . ALA A 1 94 ? 7.426 2.276 -2.997 1.00 97.88 94 ALA A N 1
ATOM 734 C CA . ALA A 1 94 ? 6.008 2.128 -3.330 1.00 97.88 94 ALA A CA 1
ATOM 735 C C . ALA A 1 94 ? 5.209 1.511 -2.166 1.00 97.88 94 ALA A C 1
ATOM 737 O O . ALA A 1 94 ? 4.104 1.967 -1.871 1.00 97.88 94 ALA A O 1
ATOM 738 N N . ILE A 1 95 ? 5.769 0.506 -1.484 1.00 98.12 95 ILE A N 1
ATOM 739 C CA . ILE A 1 95 ? 5.165 -0.111 -0.294 1.00 98.12 95 ILE A CA 1
ATOM 740 C C . ILE A 1 95 ? 5.144 0.883 0.874 1.00 98.12 95 ILE A C 1
ATOM 742 O O . ILE A 1 95 ? 4.090 1.059 1.488 1.00 98.12 95 ILE A O 1
ATOM 746 N N . ARG A 1 96 ? 6.262 1.570 1.153 1.00 98.31 96 ARG A N 1
ATOM 747 C CA . ARG A 1 96 ? 6.363 2.569 2.233 1.00 98.31 96 ARG A CA 1
ATOM 748 C C . ARG A 1 96 ? 5.329 3.682 2.066 1.00 98.31 96 ARG A C 1
ATOM 750 O O . ARG A 1 96 ? 4.576 3.962 2.991 1.00 98.31 96 ARG A O 1
ATOM 757 N N . LEU A 1 97 ? 5.226 4.254 0.866 1.00 98.44 97 LEU A N 1
ATOM 758 C CA . LEU A 1 97 ? 4.263 5.311 0.549 1.00 98.44 97 LEU A CA 1
ATOM 759 C C . LEU A 1 97 ? 2.811 4.823 0.653 1.00 98.44 97 LEU A C 1
ATOM 761 O O . LEU A 1 97 ? 1.939 5.566 1.101 1.00 98.44 97 LEU A O 1
ATOM 765 N N . ALA A 1 98 ? 2.526 3.583 0.241 1.00 98.25 98 ALA A N 1
ATOM 766 C CA . ALA A 1 98 ? 1.192 3.002 0.394 1.00 98.25 98 ALA A CA 1
ATOM 767 C C . ALA A 1 98 ? 0.835 2.806 1.876 1.00 98.25 98 ALA A C 1
ATOM 769 O O . ALA A 1 98 ? -0.297 3.096 2.268 1.00 98.25 98 ALA A O 1
ATOM 770 N N . LYS A 1 99 ? 1.802 2.369 2.695 1.00 98.06 99 LYS A N 1
ATOM 771 C CA . LYS A 1 99 ? 1.652 2.244 4.149 1.00 98.06 99 LYS A CA 1
ATOM 772 C C . LYS A 1 99 ? 1.394 3.597 4.799 1.00 98.06 99 LYS A C 1
ATOM 774 O O . LYS A 1 99 ? 0.413 3.727 5.518 1.00 98.06 99 LYS A O 1
ATOM 779 N N . GLU A 1 100 ? 2.218 4.602 4.518 1.00 98.25 100 GLU A N 1
ATOM 780 C CA . GLU A 1 100 ? 2.087 5.946 5.098 1.00 98.25 100 GLU A CA 1
ATOM 781 C C . GLU A 1 100 ? 0.731 6.574 4.785 1.00 98.25 100 GLU A C 1
ATOM 783 O O . GLU A 1 100 ? 0.059 7.081 5.678 1.00 98.25 100 GLU A O 1
ATOM 788 N N . LYS A 1 101 ? 0.261 6.458 3.538 1.00 98.19 101 LYS A N 1
ATOM 789 C CA . LYS A 1 101 ? -1.093 6.898 3.181 1.00 98.19 101 LYS A CA 1
ATOM 790 C C . LYS A 1 101 ? -2.171 6.175 3.982 1.00 98.19 101 LYS A C 1
ATOM 792 O O . LYS A 1 101 ? -3.179 6.787 4.327 1.00 98.19 101 LYS A O 1
ATOM 797 N N . LEU A 1 102 ? -2.000 4.875 4.227 1.00 98.06 102 LEU A N 1
ATOM 798 C CA . LEU A 1 102 ? -2.977 4.096 4.977 1.00 98.06 102 LEU A CA 1
ATOM 799 C C . LEU A 1 102 ? -2.969 4.451 6.465 1.00 98.06 102 LEU A C 1
ATOM 801 O O . LEU A 1 102 ? -4.047 4.629 7.017 1.00 98.06 102 LEU A O 1
ATOM 805 N N . LEU A 1 103 ? -1.793 4.610 7.079 1.00 97.62 103 LEU A N 1
ATOM 806 C CA . LEU A 1 103 ? -1.653 5.068 8.465 1.00 97.62 103 LEU A CA 1
ATOM 807 C C . LEU A 1 103 ? -2.292 6.442 8.656 1.00 97.62 103 LEU A C 1
ATOM 809 O O . LEU A 1 103 ? -3.184 6.571 9.483 1.00 97.62 103 LEU A O 1
ATOM 813 N N . ASN A 1 104 ? -1.963 7.412 7.797 1.00 97.31 104 ASN A N 1
ATOM 814 C CA . ASN A 1 104 ? -2.576 8.741 7.853 1.00 97.31 104 ASN A CA 1
ATOM 815 C C . ASN A 1 104 ? -4.105 8.663 7.761 1.00 97.31 104 ASN A C 1
ATOM 817 O O . ASN A 1 104 ? -4.817 9.349 8.489 1.00 97.31 104 ASN A O 1
ATOM 821 N N . ARG A 1 105 ? -4.634 7.790 6.893 1.00 96.81 105 ARG A N 1
ATOM 822 C CA . ARG A 1 105 ? -6.082 7.612 6.775 1.00 96.81 105 ARG A CA 1
ATOM 823 C C . ARG A 1 105 ? -6.698 6.967 8.022 1.00 96.81 105 ARG A C 1
ATOM 825 O O . ARG A 1 105 ? -7.829 7.295 8.370 1.00 96.81 105 ARG A O 1
ATOM 832 N N . LEU A 1 106 ? -5.999 6.036 8.665 1.00 95.12 106 LEU A N 1
ATOM 833 C CA . LEU A 1 106 ? -6.441 5.423 9.919 1.00 95.12 106 LEU A CA 1
ATOM 834 C C . LEU A 1 106 ? -6.419 6.440 11.068 1.00 95.12 106 LEU A C 1
ATOM 836 O O . LEU A 1 106 ? -7.382 6.493 11.828 1.00 95.12 106 LEU A O 1
ATOM 840 N N . ASP A 1 107 ? -5.396 7.294 11.127 1.00 94.75 107 ASP A N 1
ATOM 841 C CA . ASP A 1 107 ? -5.300 8.400 12.086 1.00 94.75 107 ASP A CA 1
ATOM 842 C C . ASP A 1 107 ? -6.445 9.398 11.918 1.00 94.75 107 ASP A C 1
ATOM 844 O O . ASP A 1 107 ? -7.084 9.785 12.894 1.00 94.75 107 ASP A O 1
ATOM 848 N N . GLU A 1 108 ? -6.757 9.791 10.679 1.00 94.06 108 GLU A N 1
ATOM 849 C CA . GLU A 1 108 ? -7.920 10.635 10.379 1.00 94.06 108 GLU A CA 1
ATOM 850 C C . GLU A 1 108 ? -9.213 10.018 10.926 1.00 94.06 108 GLU A C 1
ATOM 852 O O . GLU A 1 108 ? -9.974 10.688 11.623 1.00 94.06 108 GLU A O 1
ATOM 857 N N . ILE A 1 109 ? -9.441 8.726 10.664 1.00 91.44 109 ILE A N 1
ATOM 858 C CA . ILE A 1 109 ? -10.632 8.009 11.139 1.00 91.44 109 ILE A CA 1
ATOM 859 C C . ILE A 1 109 ? -10.664 7.959 12.671 1.00 91.44 109 ILE A C 1
ATOM 861 O O . ILE A 1 109 ? -11.709 8.214 13.272 1.00 91.44 109 ILE A O 1
ATOM 865 N N . GLN A 1 110 ? -9.538 7.651 13.318 1.00 88.88 110 GLN A N 1
ATOM 866 C CA . GLN A 1 110 ? -9.449 7.603 14.775 1.00 88.88 110 GLN A CA 1
ATOM 867 C C . GLN A 1 110 ? -9.749 8.975 15.396 1.00 88.88 110 GLN A C 1
ATOM 869 O O . GLN A 1 110 ? -10.561 9.067 16.319 1.00 88.88 110 GLN A O 1
ATOM 874 N N . ASN A 1 111 ? -9.165 10.043 14.850 1.00 88.75 111 ASN A N 1
ATOM 875 C CA . ASN A 1 111 ? -9.389 11.415 15.303 1.00 88.75 111 ASN A CA 1
ATOM 876 C C . ASN A 1 111 ? -10.851 11.855 15.122 1.00 88.75 111 ASN A C 1
ATOM 878 O O . ASN A 1 111 ? -11.428 12.475 16.018 1.00 88.75 111 ASN A O 1
ATOM 882 N N . GLU A 1 112 ? -11.487 11.493 14.004 1.00 88.00 112 GLU A N 1
ATOM 883 C CA . GLU A 1 112 ? -12.913 11.754 13.777 1.00 88.00 112 GLU A CA 1
ATOM 884 C C . GLU A 1 112 ? -13.810 11.049 14.810 1.00 88.00 112 GLU A C 1
ATOM 886 O O . GLU A 1 112 ? -14.810 11.617 15.257 1.00 88.00 112 GLU A O 1
ATOM 891 N N . VAL A 1 113 ? -13.482 9.810 15.188 1.00 85.19 113 VAL A N 1
ATOM 892 C CA . VAL A 1 113 ? -14.248 9.042 16.183 1.00 85.19 113 VAL A CA 1
ATOM 893 C C . VAL A 1 113 ? -14.084 9.634 17.584 1.00 85.19 113 VAL A C 1
ATOM 895 O O . VAL A 1 113 ? -15.086 9.801 18.282 1.00 85.19 113 VAL A O 1
ATOM 898 N N . ILE A 1 114 ? -12.859 9.997 17.978 1.00 80.50 114 ILE A N 1
ATOM 899 C CA . ILE A 1 114 ? -12.578 10.628 19.278 1.00 80.50 114 ILE A CA 1
ATOM 900 C C . ILE A 1 114 ? -13.340 11.952 19.398 1.00 80.50 114 ILE A C 1
ATOM 902 O O . ILE A 1 114 ? -14.114 12.126 20.336 1.00 80.50 114 ILE A O 1
ATOM 906 N N . SER A 1 115 ? -13.254 12.823 18.387 1.00 80.88 115 SER A N 1
ATOM 907 C CA . SER A 1 115 ? -13.954 14.115 18.393 1.00 80.88 115 SER A CA 1
ATOM 908 C C . SER A 1 115 ? -15.479 13.982 18.540 1.00 80.88 115 SER A C 1
ATOM 910 O O . SER A 1 115 ? -16.125 14.800 19.200 1.00 80.88 115 SER A O 1
ATOM 912 N N . LYS A 1 116 ? -16.086 12.939 17.953 1.00 81.19 116 LYS A N 1
ATOM 913 C CA . LYS A 1 116 ? -17.524 12.660 18.124 1.00 81.19 116 LYS A CA 1
ATOM 914 C C . LYS A 1 116 ? -17.862 12.224 19.548 1.00 81.19 116 LYS A C 1
ATOM 916 O O . LYS A 1 116 ? -18.913 12.618 20.049 1.00 81.19 116 LYS A O 1
ATOM 921 N N . LYS A 1 117 ? -17.003 11.418 20.179 1.00 80.12 117 LYS A N 1
ATOM 922 C CA . LYS A 1 117 ? -17.184 10.977 21.566 1.00 80.12 117 LYS A CA 1
ATOM 923 C C . LYS A 1 117 ? -17.096 12.163 22.529 1.00 80.12 117 LYS A C 1
ATOM 925 O O . LYS A 1 117 ? -18.018 12.337 23.318 1.00 80.12 117 LYS A O 1
ATOM 930 N N . ASP A 1 118 ? -16.083 13.014 22.380 1.00 82.00 118 ASP A N 1
ATOM 931 C CA . ASP A 1 118 ? -15.898 14.202 23.225 1.00 82.00 118 ASP A CA 1
ATOM 932 C C . ASP A 1 118 ? -17.131 15.120 23.173 1.00 82.00 118 ASP A C 1
ATOM 934 O O . ASP A 1 118 ? -17.656 15.537 24.204 1.00 82.00 118 ASP A O 1
ATOM 938 N N . ARG A 1 119 ? -17.692 15.334 21.972 1.00 74.38 119 ARG A N 1
ATOM 939 C CA . ARG A 1 119 ? -18.936 16.101 21.795 1.00 74.38 119 ARG A CA 1
ATOM 940 C C . ARG A 1 119 ? -20.131 15.486 22.535 1.00 74.38 119 ARG A C 1
ATOM 942 O O . ARG A 1 119 ? -20.965 16.213 23.068 1.00 74.38 119 ARG A O 1
ATOM 949 N N . ILE A 1 120 ? -20.268 14.160 22.525 1.00 82.31 120 ILE A N 1
ATOM 950 C CA . ILE A 1 120 ? -21.363 13.470 23.229 1.00 82.31 120 ILE A CA 1
ATOM 951 C C . ILE A 1 120 ? -21.194 13.618 24.744 1.00 82.31 120 ILE A C 1
ATOM 953 O O . ILE A 1 120 ? -22.177 13.855 25.447 1.00 82.31 120 ILE A O 1
ATOM 957 N N . ASP A 1 121 ? -19.962 13.516 25.238 1.00 83.31 121 ASP A N 1
ATOM 958 C CA . ASP A 1 121 ? -19.662 13.660 26.660 1.00 83.31 121 ASP A CA 1
ATOM 959 C C . ASP A 1 121 ? -19.965 15.089 27.150 1.00 83.31 121 ASP A C 1
ATOM 961 O O . ASP A 1 121 ? -20.601 15.249 28.195 1.00 83.31 121 ASP A O 1
ATOM 965 N N . GLU A 1 122 ? -19.645 16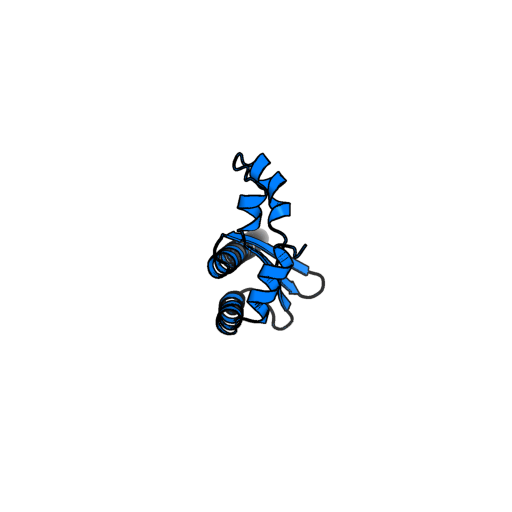.122 26.361 1.00 83.62 122 GLU A N 1
ATOM 966 C CA . GLU A 1 122 ? -20.039 17.516 26.634 1.00 83.62 122 GLU A CA 1
ATOM 967 C C . GLU A 1 122 ? -21.566 17.700 26.699 1.00 83.62 122 GLU A C 1
ATOM 969 O O . GLU A 1 122 ? -22.081 18.329 27.628 1.00 83.62 122 GLU A O 1
ATOM 974 N N . ILE A 1 123 ? -22.315 17.118 25.751 1.00 79.31 123 ILE A N 1
ATOM 975 C CA . ILE A 1 123 ? -23.788 17.171 25.742 1.00 79.31 123 ILE A CA 1
ATOM 976 C C . ILE A 1 123 ? -24.359 16.505 26.998 1.00 79.31 123 ILE A C 1
ATOM 978 O O . ILE A 1 123 ? -25.244 17.063 27.648 1.00 79.31 123 ILE A O 1
ATOM 982 N N . ASN A 1 124 ? -23.850 15.329 27.363 1.00 82.25 124 ASN A N 1
ATOM 983 C CA . ASN A 1 124 ? -24.310 14.603 28.544 1.00 82.25 124 ASN A CA 1
ATOM 984 C C . ASN A 1 124 ? -24.029 15.382 29.836 1.00 82.25 124 ASN A C 1
ATOM 986 O O . ASN A 1 124 ? -24.890 15.430 30.715 1.00 82.25 124 ASN A O 1
ATOM 990 N N . GLN A 1 125 ? -22.868 16.037 29.941 1.00 84.38 125 GLN A N 1
ATOM 991 C CA . GLN A 1 125 ? -22.555 16.917 31.070 1.00 84.38 125 GLN A CA 1
ATOM 992 C C . GLN A 1 125 ? -23.498 18.128 31.129 1.00 84.38 125 GLN A C 1
ATOM 994 O O . GLN A 1 125 ? -24.008 18.456 32.201 1.00 84.38 125 GLN A O 1
ATOM 999 N N . ALA A 1 126 ? -23.787 18.766 29.991 1.00 79.25 126 ALA A N 1
ATOM 1000 C CA . ALA A 1 126 ? -24.722 19.889 29.924 1.00 79.25 126 ALA A CA 1
ATOM 1001 C C . ALA A 1 126 ? -26.151 19.484 30.333 1.00 79.25 126 ALA A C 1
ATOM 1003 O O . ALA A 1 126 ? -26.783 20.183 31.128 1.00 79.25 126 ALA A O 1
ATOM 1004 N N . LEU A 1 127 ? -26.633 18.329 29.859 1.00 78.75 127 LEU A N 1
ATOM 1005 C CA . LEU A 1 127 ? -27.934 17.777 30.243 1.00 78.75 127 LEU A CA 1
ATOM 1006 C C . LEU A 1 127 ? -27.989 17.467 31.744 1.00 78.75 127 LEU A C 1
ATOM 1008 O O . LEU A 1 127 ? -28.929 17.876 32.416 1.00 78.75 127 LEU A O 1
ATOM 1012 N N . GLN A 1 128 ? -26.970 16.810 32.305 1.00 75.62 128 GLN A N 1
ATOM 1013 C CA . GLN A 1 128 ? -26.918 16.512 33.743 1.00 75.62 128 GLN A CA 1
ATOM 1014 C C . GLN A 1 128 ? -26.895 17.770 34.622 1.00 75.62 128 GLN A C 1
ATOM 1016 O O . GLN A 1 128 ? -27.462 17.758 35.715 1.00 75.62 128 GLN A O 1
ATOM 1021 N N . ASN A 1 129 ? -26.279 18.856 34.153 1.00 69.25 129 ASN A N 1
ATOM 1022 C CA . ASN A 1 129 ? -26.264 20.130 34.869 1.00 69.25 129 ASN A CA 1
ATOM 1023 C C . ASN A 1 129 ? -27.613 20.867 34.797 1.00 69.25 129 ASN A C 1
ATOM 1025 O O . ASN A 1 129 ? -27.968 21.555 35.751 1.00 69.25 129 ASN A O 1
ATOM 1029 N N . GLN A 1 130 ? -28.401 20.684 33.730 1.00 61.44 130 GLN A N 1
ATOM 1030 C CA . GLN A 1 130 ? -29.758 21.243 33.636 1.00 61.44 130 GLN A CA 1
ATOM 1031 C C . GLN A 1 130 ? -30.763 20.593 34.600 1.00 61.44 130 GLN A C 1
ATOM 1033 O O . GLN A 1 130 ? -31.710 21.258 35.000 1.00 61.44 130 GLN A O 1
ATOM 1038 N N . PHE A 1 131 ? -30.561 19.337 35.013 1.00 58.53 131 PHE A N 1
ATOM 1039 C CA . PHE A 1 131 ? -31.445 18.649 35.971 1.00 58.53 131 PHE A CA 1
ATOM 1040 C C . PHE A 1 131 ? -31.076 18.874 37.451 1.00 58.53 131 PHE A C 1
ATOM 1042 O O . PHE A 1 131 ? -31.717 18.303 38.333 1.00 58.53 131 PHE A O 1
ATOM 1049 N N . LYS A 1 132 ? -30.029 19.660 37.742 1.00 54.25 132 LYS A N 1
ATOM 1050 C CA . LYS A 1 132 ? -29.571 19.977 39.110 1.00 54.25 132 LYS A CA 1
ATOM 1051 C C . LYS A 1 132 ? -29.981 21.376 39.604 1.00 54.25 132 LYS A C 1
ATOM 1053 O O . LYS A 1 132 ? -29.525 21.784 40.673 1.00 54.25 132 LYS A O 1
ATOM 1058 N N . HIS A 1 133 ? -30.838 22.078 38.867 1.00 45.22 133 HIS A N 1
ATOM 1059 C CA . HIS A 1 133 ? -31.460 23.350 39.253 1.00 45.22 133 HIS A CA 1
ATOM 1060 C C . HIS A 1 133 ? -32.981 23.218 39.265 1.00 45.22 133 HIS A C 1
ATOM 1062 O O . HIS A 1 133 ? -33.601 23.926 40.088 1.00 45.22 133 HIS A O 1
#

Secondary structure (DSSP, 8-state):
---HHHHHHHHHHH-HHHHHHHHHHHHTTGGG--TTPEEEEEEE-GGGGHHHHHHTT----HHHHHT-EEEEEEEEETTEEEEEEEEESSHHHHHHHHHHHHHHHHHHHHHHHHHHHHHHHHHHHHHHHHTT-